Protein AF-A0A7C5XHC5-F1 (afdb_monomer_lite)

Secondary structure (DSSP, 8-state):
------------------------------------------S-------SPPTTEEEEEETTEEEEEE-SHHHHHHHHHHHHHHHHHH--SSEEEEEHHHHHHHTT-SSEEPHHHHHHHHHHHHHTT-EEEEETTEEEEEEETT-HHHHHHHH-SSHHHHHHHHHHHHT-

Radius of gyration: 27.0 Å; chains: 1; bounding box: 56×74×68 Å

Sequence (171 aa):
MRSEVKSKIKNMGLQGSLLQAPAGGTGADLKTTPSWGGRSSPPGLNGDAAGLPNGLVVRRYRRFVVYRVAGFDGVIELVAELLFRVSRDSKGSVVYVNGRKIAALLGLGGTIHPIDLSVIYATMARLGFEVVEVGRGKAVVVSMKHPLIEKIRAAKSIDDVIQVIRRHLGE

Structure (mmCIF, N/CA/C/O backbone):
data_AF-A0A7C5XHC5-F1
#
_entry.id   AF-A0A7C5XHC5-F1
#
loop_
_atom_site.group_PDB
_atom_site.id
_atom_site.type_symbol
_atom_site.label_atom_id
_atom_site.label_alt_id
_atom_site.label_comp_id
_atom_site.label_asym_id
_atom_site.label_entity_id
_atom_site.label_seq_id
_atom_site.pdbx_PDB_ins_code
_atom_site.Cartn_x
_atom_site.Cartn_y
_atom_site.Cartn_z
_atom_site.occupancy
_atom_site.B_iso_or_equiv
_atom_site.auth_seq_id
_atom_site.auth_comp_id
_atom_site.auth_asym_id
_atom_site.auth_atom_id
_atom_site.pdbx_PDB_model_num
ATOM 1 N N . MET A 1 1 ? -23.925 -35.292 -32.670 1.00 41.28 1 MET A N 1
ATOM 2 C CA . MET A 1 1 ? -24.890 -34.483 -33.446 1.00 41.28 1 MET A CA 1
ATOM 3 C C . MET A 1 1 ? -24.461 -33.024 -33.350 1.00 41.28 1 MET A C 1
ATOM 5 O O . MET A 1 1 ? -24.311 -32.520 -32.246 1.00 41.28 1 MET A O 1
ATOM 9 N N . ARG A 1 2 ? -24.128 -32.414 -34.493 1.00 42.72 2 ARG A N 1
ATOM 10 C CA . ARG A 1 2 ? -23.770 -30.996 -34.677 1.00 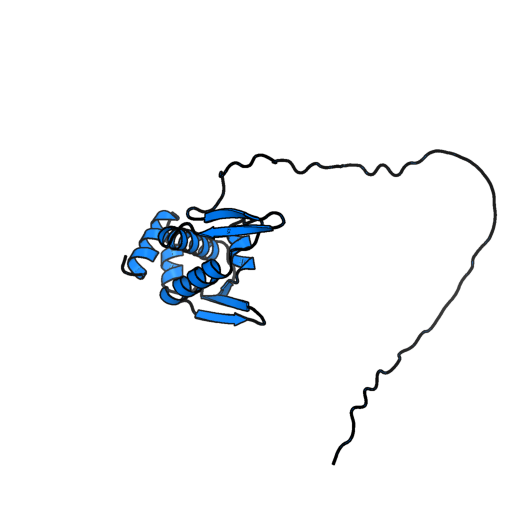42.72 2 ARG A CA 1
ATOM 11 C C . ARG A 1 2 ? -25.029 -30.216 -35.050 1.00 42.72 2 ARG A C 1
ATOM 13 O O . ARG A 1 2 ? -25.720 -30.715 -35.928 1.00 42.72 2 ARG A O 1
ATOM 20 N N . SER A 1 3 ? -25.207 -29.021 -34.475 1.00 42.06 3 SER A N 1
ATOM 21 C CA . SER A 1 3 ? -25.894 -27.816 -35.013 1.00 42.06 3 SER A CA 1
ATOM 22 C C . SER A 1 3 ? -26.478 -27.011 -33.843 1.00 42.06 3 SER A C 1
ATOM 24 O O . SER A 1 3 ? -27.009 -27.617 -32.924 1.00 42.06 3 SER A O 1
ATOM 26 N N . GLU A 1 4 ? -26.502 -25.686 -33.755 1.00 42.94 4 GLU A N 1
ATOM 27 C CA . GLU A 1 4 ? -26.031 -24.558 -34.559 1.00 42.94 4 GLU A CA 1
ATOM 28 C C . GLU A 1 4 ? -26.259 -23.312 -33.678 1.00 42.94 4 GLU A C 1
ATOM 30 O O . GLU A 1 4 ? -27.221 -23.237 -32.913 1.00 42.94 4 GLU A O 1
ATOM 35 N N . VAL A 1 5 ? -25.379 -22.324 -33.803 1.00 48.25 5 VAL A N 1
ATOM 36 C CA . VAL A 1 5 ? -25.524 -20.979 -33.235 1.00 48.25 5 VAL A CA 1
ATOM 37 C C . VAL A 1 5 ? -26.502 -20.184 -34.103 1.00 48.25 5 VAL A C 1
ATOM 39 O O . VAL A 1 5 ? -26.284 -20.097 -35.308 1.00 48.25 5 VAL A O 1
ATOM 42 N N . LYS A 1 6 ? -27.517 -19.529 -33.520 1.00 44.00 6 LYS A N 1
ATOM 43 C CA . LYS A 1 6 ? -28.243 -18.430 -34.189 1.00 44.00 6 LYS A CA 1
ATOM 44 C C . LYS A 1 6 ? -28.491 -17.251 -33.250 1.00 44.00 6 LYS A C 1
ATOM 46 O O . LYS A 1 6 ? -29.310 -17.301 -32.337 1.00 44.00 6 LYS A O 1
ATOM 51 N N . SER A 1 7 ? -27.761 -16.178 -33.532 1.00 47.69 7 SER A N 1
ATOM 52 C CA . SER A 1 7 ? -27.971 -14.815 -33.061 1.00 47.69 7 SER A CA 1
ATOM 53 C C . SER A 1 7 ? -29.287 -14.245 -33.608 1.00 47.69 7 SER A C 1
ATOM 55 O O . SER A 1 7 ? -29.652 -14.478 -34.760 1.00 47.69 7 SER A O 1
ATOM 57 N N . LYS A 1 8 ? -30.000 -13.457 -32.795 1.00 43.62 8 LYS A N 1
ATOM 58 C CA . LYS A 1 8 ? -31.150 -12.661 -33.245 1.00 43.62 8 LYS A CA 1
ATOM 59 C C . LYS A 1 8 ? -31.056 -11.252 -32.667 1.00 43.62 8 LYS A C 1
ATOM 61 O O . LYS A 1 8 ? -31.534 -10.973 -31.574 1.00 43.62 8 LYS A O 1
ATOM 66 N N . ILE A 1 9 ? -30.397 -10.379 -33.424 1.00 45.94 9 ILE A N 1
ATOM 67 C CA . ILE A 1 9 ? -30.413 -8.926 -33.242 1.00 45.94 9 ILE A CA 1
ATOM 68 C C . ILE A 1 9 ? -31.786 -8.443 -33.718 1.00 45.94 9 ILE A C 1
ATOM 70 O O . ILE A 1 9 ? -32.168 -8.697 -34.861 1.00 45.94 9 ILE A O 1
ATOM 74 N N . LYS A 1 10 ? -32.553 -7.794 -32.836 1.00 42.78 10 LYS A N 1
ATOM 75 C CA . LYS A 1 10 ? -33.868 -7.237 -33.166 1.00 42.78 10 LYS A CA 1
ATOM 76 C C . LYS A 1 10 ? -33.757 -5.720 -33.297 1.00 42.78 10 LYS A C 1
ATOM 78 O O . LYS A 1 10 ? -33.501 -5.022 -32.323 1.00 42.78 10 LYS A O 1
ATOM 83 N N . ASN A 1 11 ? -33.953 -5.266 -34.532 1.00 38.84 11 ASN A N 1
ATOM 84 C CA . ASN A 1 11 ? -34.209 -3.889 -34.937 1.00 38.84 11 ASN A CA 1
ATOM 85 C C . ASN A 1 11 ? -35.329 -3.245 -34.103 1.00 38.84 11 ASN A C 1
ATOM 87 O O . ASN A 1 11 ? -36.442 -3.767 -34.048 1.00 38.84 11 ASN A O 1
ATOM 91 N N . MET A 1 12 ? -35.046 -2.064 -33.563 1.00 40.97 12 MET A N 1
ATOM 92 C CA . MET A 1 12 ? -35.996 -0.977 -33.305 1.00 40.97 12 MET A CA 1
ATOM 93 C C . MET A 1 12 ? -35.274 0.260 -33.862 1.00 40.97 12 MET A C 1
ATOM 95 O O . MET A 1 12 ? -34.137 0.501 -33.482 1.00 40.97 12 MET A O 1
ATOM 99 N N . GLY A 1 13 ? -35.743 1.009 -34.852 1.00 34.66 13 GLY A N 1
ATOM 100 C CA . GLY A 1 13 ? -37.111 1.383 -35.174 1.00 34.66 13 GLY A CA 1
ATOM 101 C C . GLY A 1 13 ? -37.116 2.910 -35.274 1.00 34.66 13 GLY A C 1
ATOM 102 O O . GLY A 1 13 ? -37.305 3.587 -34.273 1.00 34.66 13 GLY A O 1
ATOM 103 N N . LEU A 1 14 ? -36.807 3.416 -36.471 1.00 44.47 14 LEU A N 1
ATOM 104 C CA . LEU A 1 14 ? -36.881 4.817 -36.897 1.00 44.47 14 LEU A CA 1
ATOM 105 C C . LEU A 1 14 ? -38.333 5.322 -36.911 1.00 44.47 14 LEU A C 1
ATOM 107 O O . LEU A 1 14 ? -39.168 4.680 -37.543 1.00 44.47 14 LEU A O 1
ATOM 111 N N . GLN A 1 15 ? -38.585 6.503 -36.336 1.00 38.78 15 GLN A N 1
ATOM 112 C CA . GLN A 1 15 ? -39.663 7.455 -36.681 1.00 38.78 15 GLN A CA 1
ATOM 113 C C . GLN A 1 15 ? -39.125 8.864 -36.335 1.00 38.78 15 GLN A C 1
ATOM 115 O O . GLN A 1 15 ? -38.641 9.048 -35.224 1.00 38.78 15 GLN A O 1
ATOM 120 N N . GLY A 1 16 ? -38.896 9.780 -37.291 1.00 34.38 16 GLY A N 1
ATOM 121 C CA . GLY A 1 16 ? -39.875 10.730 -37.869 1.00 34.38 16 GLY A CA 1
ATOM 122 C C . GLY A 1 16 ? -39.945 11.994 -36.981 1.00 34.38 16 GLY A C 1
ATOM 123 O O . GLY A 1 16 ? -40.152 11.847 -35.789 1.00 34.38 16 GLY A O 1
ATOM 124 N N . SER A 1 17 ? -39.756 13.250 -37.405 1.00 34.88 17 SER A N 1
ATOM 125 C CA . SER A 1 17 ? -40.115 13.900 -38.668 1.00 34.88 17 SER A CA 1
ATOM 126 C C . SER A 1 17 ? -39.548 15.340 -38.773 1.00 34.88 17 SER A C 1
ATOM 128 O O . SER A 1 17 ? -39.295 15.977 -37.758 1.00 34.88 17 SER A O 1
ATOM 130 N N . LEU A 1 18 ? -39.539 15.855 -40.016 1.00 34.59 18 LEU A N 1
ATOM 131 C CA . LEU A 1 18 ? -39.978 17.206 -40.440 1.00 34.59 18 LEU A CA 1
ATOM 132 C C . LEU A 1 18 ? -39.099 18.463 -40.192 1.00 34.59 18 LEU A C 1
ATOM 134 O O . LEU A 1 18 ? -39.070 19.010 -39.099 1.00 34.59 18 LEU A O 1
ATOM 138 N N . LEU A 1 19 ? -38.554 18.992 -41.305 1.00 35.47 19 LEU A N 1
ATOM 139 C CA . LEU A 1 19 ? -38.783 20.342 -41.887 1.00 35.47 19 LEU A CA 1
ATOM 140 C C . LEU A 1 19 ? -37.527 21.101 -42.374 1.00 35.47 19 LEU A C 1
ATOM 142 O O . LEU A 1 19 ? -36.677 21.524 -41.605 1.00 35.47 19 LEU A O 1
ATOM 146 N N . GLN A 1 20 ? -37.549 21.323 -43.696 1.00 36.19 20 GLN A N 1
ATOM 147 C CA . GLN A 1 20 ? -37.230 22.550 -44.444 1.00 36.19 20 GLN A CA 1
ATOM 148 C C . GLN A 1 20 ? -35.805 23.126 -44.456 1.00 36.19 20 GLN A C 1
ATOM 150 O O . GLN A 1 20 ? -35.321 23.740 -43.514 1.00 36.19 20 GLN A O 1
ATOM 155 N N . ALA A 1 21 ? -35.223 23.074 -45.657 1.00 43.31 21 ALA A N 1
ATOM 156 C CA . ALA A 1 21 ? -34.249 24.041 -46.148 1.00 43.31 21 ALA A CA 1
ATOM 157 C C . ALA A 1 21 ? -34.955 25.290 -46.710 1.00 43.31 21 ALA A C 1
ATOM 159 O O . ALA A 1 21 ? -36.045 25.172 -47.279 1.00 43.31 21 ALA A O 1
ATOM 160 N N . PRO A 1 22 ? -34.279 26.448 -46.684 1.00 41.12 22 PRO A N 1
ATOM 161 C CA . PRO A 1 22 ? -34.331 27.371 -47.808 1.00 41.12 22 PRO A CA 1
ATOM 162 C C . PRO A 1 22 ? -32.934 27.664 -48.374 1.00 41.12 22 PRO A C 1
ATOM 164 O O . PRO A 1 22 ? -31.939 27.757 -47.658 1.00 41.12 22 PRO A O 1
ATOM 167 N N . ALA A 1 23 ? -32.896 27.799 -49.698 1.00 43.31 23 ALA A N 1
ATOM 168 C CA . ALA A 1 23 ? -31.752 28.220 -50.492 1.00 43.31 23 ALA A CA 1
ATOM 169 C C . ALA A 1 23 ? -31.711 29.753 -50.663 1.00 43.31 23 ALA A C 1
ATOM 171 O O . ALA A 1 23 ? -32.751 30.408 -50.646 1.00 43.31 23 ALA A O 1
ATOM 172 N N . GLY A 1 24 ? -30.509 30.280 -50.923 1.00 33.25 24 GLY A N 1
ATOM 173 C CA . GLY A 1 24 ? -30.215 31.673 -51.298 1.00 33.25 24 GLY A CA 1
ATOM 174 C C . GLY A 1 24 ? -29.245 32.310 -50.299 1.00 33.25 24 GLY A C 1
ATOM 175 O O . GLY A 1 24 ? -29.468 32.230 -49.103 1.00 33.25 24 GLY A O 1
ATOM 176 N N . GLY A 1 25 ? -28.122 32.928 -50.646 1.00 32.41 25 GLY A N 1
ATOM 177 C CA . GLY A 1 25 ? -27.533 33.327 -51.916 1.00 32.41 25 GLY A CA 1
ATOM 178 C C . GLY A 1 25 ? -26.592 34.503 -51.614 1.00 32.41 25 GLY A C 1
ATOM 179 O O . GLY A 1 25 ? -27.025 35.462 -50.994 1.00 32.41 25 GLY A O 1
ATOM 180 N N . THR A 1 26 ? -25.335 34.407 -52.062 1.00 36.41 26 THR A N 1
ATOM 181 C CA . THR A 1 26 ? -24.367 35.501 -52.328 1.00 36.41 26 THR A CA 1
ATOM 182 C C . THR A 1 26 ? -24.050 36.560 -51.256 1.00 36.41 26 THR A C 1
ATOM 184 O O . THR A 1 26 ? -24.853 37.438 -50.968 1.00 36.41 26 THR A O 1
ATOM 187 N N . GLY A 1 27 ? -22.759 36.630 -50.902 1.00 32.31 27 GLY A N 1
ATOM 188 C CA . 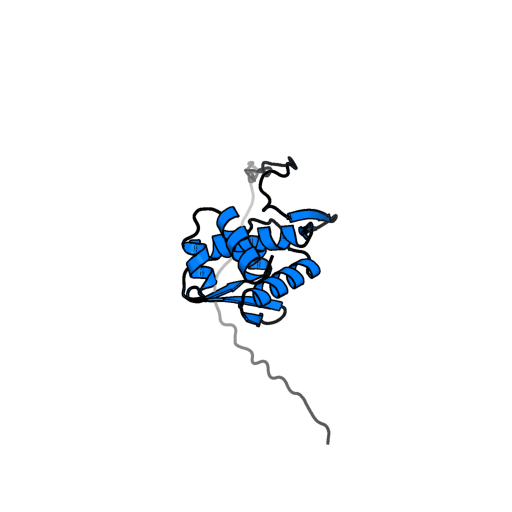GLY A 1 27 ? -22.045 37.909 -50.803 1.00 32.31 27 GLY A CA 1
ATOM 189 C C . GLY A 1 27 ? -21.446 38.268 -49.440 1.00 32.31 27 GLY A C 1
ATOM 190 O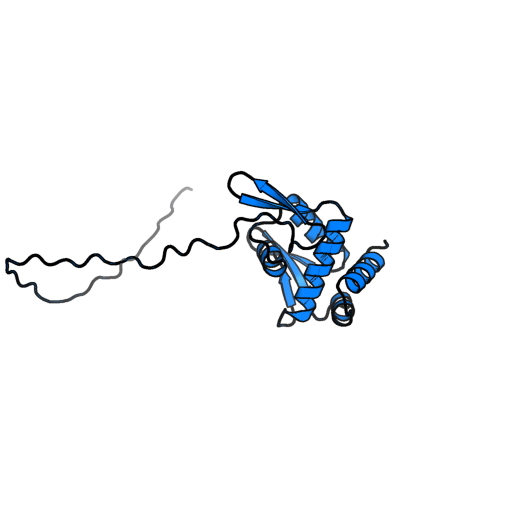 O . GLY A 1 27 ? -22.078 38.094 -48.409 1.00 32.31 27 GLY A O 1
ATOM 191 N N . ALA A 1 28 ? -20.255 38.869 -49.515 1.00 37.53 28 ALA A N 1
ATOM 192 C CA . ALA A 1 28 ? -19.500 39.579 -48.477 1.00 37.53 28 ALA A CA 1
ATOM 193 C C . ALA A 1 28 ? -18.530 38.757 -47.602 1.00 37.53 28 ALA A C 1
ATOM 195 O O . ALA A 1 28 ? -18.852 38.224 -46.544 1.00 37.53 28 ALA A O 1
ATOM 196 N N . ASP A 1 29 ? -17.284 38.747 -48.083 1.00 43.22 29 ASP A N 1
ATOM 197 C CA . ASP A 1 29 ? -16.054 38.999 -47.324 1.00 43.22 29 ASP A CA 1
ATOM 198 C C . ASP A 1 29 ? -16.280 39.743 -45.994 1.00 43.22 29 ASP A C 1
ATOM 200 O O . ASP A 1 29 ? -16.899 40.805 -45.999 1.00 43.22 29 ASP A O 1
ATOM 204 N N . LEU A 1 30 ? -15.738 39.210 -44.890 1.00 35.44 30 LEU A N 1
ATOM 205 C CA . LEU A 1 30 ? -15.144 39.950 -43.762 1.00 35.44 30 LEU A CA 1
ATOM 206 C C . LEU A 1 30 ? -14.671 38.962 -42.678 1.00 35.44 30 LEU A C 1
ATOM 208 O O . LEU A 1 30 ? -15.448 38.410 -41.905 1.00 35.44 30 LEU A O 1
ATOM 212 N N . LYS A 1 31 ? -13.349 38.750 -42.657 1.00 46.34 31 LYS A N 1
ATOM 213 C CA . LYS A 1 31 ? -12.497 38.330 -41.527 1.00 46.34 31 LYS A CA 1
ATOM 214 C C . LYS A 1 31 ? -13.226 37.948 -40.228 1.00 46.34 31 LYS A C 1
ATOM 216 O O . LYS A 1 31 ? -13.622 38.817 -39.460 1.00 46.34 31 LYS A O 1
ATOM 221 N N . THR A 1 32 ? -13.215 36.664 -39.879 1.00 41.28 32 THR A N 1
ATOM 222 C CA . THR A 1 32 ? -13.141 36.213 -38.477 1.00 41.28 32 THR A CA 1
ATOM 223 C C . THR A 1 32 ? -12.440 34.859 -38.445 1.00 41.28 32 THR A C 1
ATOM 225 O O . THR A 1 32 ? -13.026 33.810 -38.693 1.00 41.28 32 THR A O 1
ATOM 228 N N . THR A 1 33 ? -11.140 34.890 -38.173 1.00 44.38 33 THR A N 1
ATOM 229 C CA . THR A 1 33 ? -10.390 33.732 -37.693 1.00 44.38 33 THR A CA 1
ATOM 230 C C . THR A 1 33 ? -10.974 33.306 -36.343 1.00 44.38 33 THR A C 1
ATOM 232 O O . THR A 1 33 ? -11.063 34.145 -35.444 1.00 44.38 33 THR A O 1
ATOM 235 N N . PRO A 1 34 ? -11.324 32.027 -36.121 1.00 38.62 34 PRO A N 1
ATOM 236 C CA . PRO A 1 34 ? -11.454 31.528 -34.764 1.00 38.62 34 PRO A CA 1
ATOM 237 C C . PRO A 1 34 ? -10.055 31.559 -34.143 1.00 38.62 34 PRO A C 1
ATOM 239 O O . PRO A 1 34 ? -9.206 30.714 -34.423 1.00 38.62 34 PRO A O 1
ATOM 242 N N . SER A 1 35 ? -9.801 32.591 -33.338 1.00 37.75 35 SER A N 1
ATOM 243 C CA . SER A 1 35 ? -8.671 32.655 -32.420 1.00 37.75 35 SER A CA 1
ATOM 244 C C . SER A 1 35 ? -8.780 31.456 -31.483 1.00 37.75 35 SER A C 1
ATOM 246 O O . SER A 1 35 ? -9.545 31.463 -30.519 1.00 37.75 35 SER A O 1
ATOM 248 N N . TRP A 1 36 ? -8.039 30.394 -31.798 1.00 34.12 36 TRP A N 1
ATOM 249 C CA . TRP A 1 36 ? -7.679 29.362 -30.838 1.00 34.12 36 TRP A CA 1
ATOM 250 C C . TRP A 1 36 ? -6.724 30.014 -29.841 1.00 34.12 36 TRP A C 1
ATOM 252 O O . TRP A 1 36 ? -5.500 29.932 -29.946 1.00 34.12 36 TRP A O 1
ATOM 262 N N . GLY A 1 37 ? -7.319 30.759 -28.914 1.00 32.28 37 GLY A N 1
ATOM 263 C CA . GLY A 1 37 ? -6.638 31.304 -27.763 1.00 32.28 37 GLY A CA 1
ATOM 264 C C . GLY A 1 37 ? -6.042 30.167 -26.945 1.00 32.28 37 GLY A C 1
ATOM 265 O O . GLY A 1 37 ? -6.712 29.188 -26.625 1.00 32.28 37 GLY A O 1
ATOM 266 N N . GLY A 1 38 ? -4.772 30.337 -26.591 1.00 31.34 38 GLY A N 1
ATOM 267 C CA . GLY A 1 38 ? -4.172 29.632 -25.470 1.00 31.34 38 GLY A CA 1
ATOM 268 C C . GLY A 1 38 ? -3.496 28.321 -25.828 1.00 31.34 38 GLY A C 1
ATOM 269 O O . GLY A 1 38 ? -3.857 27.265 -25.319 1.00 31.34 38 GLY A O 1
ATOM 270 N N . ARG A 1 39 ? -2.399 28.396 -26.588 1.00 39.91 39 ARG A N 1
ATOM 271 C CA . ARG A 1 39 ? -1.295 27.446 -26.420 1.00 39.91 39 ARG A CA 1
ATOM 272 C C . ARG A 1 39 ? -0.697 27.685 -25.029 1.00 39.91 39 ARG A C 1
ATOM 274 O O . ARG A 1 39 ? 0.313 28.366 -24.891 1.00 39.91 39 ARG A O 1
ATOM 281 N N . SER A 1 40 ? -1.346 27.171 -23.988 1.00 41.72 40 SER A N 1
ATOM 282 C CA . SER A 1 40 ? -0.719 27.020 -22.682 1.00 41.72 40 SER A CA 1
ATOM 283 C C . SER A 1 40 ? 0.316 25.913 -22.824 1.00 41.72 40 SER A C 1
ATOM 285 O O . SER A 1 40 ? 0.013 24.726 -22.700 1.00 41.72 40 SER A O 1
ATOM 287 N N . SER A 1 41 ? 1.540 26.314 -23.164 1.00 47.16 41 SER A N 1
ATOM 288 C CA . SER A 1 41 ? 2.734 25.533 -22.867 1.00 47.16 41 SER A CA 1
ATOM 289 C C . SER A 1 41 ? 2.607 25.024 -21.426 1.00 47.16 41 SER A C 1
ATOM 291 O O . SER A 1 41 ? 2.418 25.855 -20.534 1.00 47.16 41 SER A O 1
ATOM 293 N N . PRO A 1 42 ? 2.658 23.708 -21.159 1.00 47.12 42 PRO A N 1
ATOM 294 C CA . PRO A 1 42 ? 2.715 23.243 -19.784 1.00 47.12 42 PRO A CA 1
ATOM 295 C C . PRO A 1 42 ? 4.006 23.794 -19.157 1.00 47.12 42 PRO A C 1
ATOM 297 O O . PRO A 1 42 ? 5.085 23.603 -19.730 1.00 47.12 42 PRO A O 1
ATOM 300 N N . PRO A 1 43 ? 3.927 24.515 -18.028 1.00 41.44 43 PRO A N 1
ATOM 301 C CA . PRO A 1 43 ? 5.115 24.968 -17.328 1.00 41.44 43 PRO A CA 1
ATOM 302 C C . PRO A 1 43 ? 5.804 23.756 -16.686 1.00 41.44 43 PRO A C 1
ATOM 304 O O . PRO A 1 43 ? 5.143 22.902 -16.099 1.00 41.44 43 PRO A O 1
ATOM 307 N N . GLY A 1 44 ? 7.133 23.689 -16.797 1.00 39.84 44 GLY A N 1
ATOM 308 C CA . GLY A 1 44 ? 7.952 22.765 -16.004 1.00 39.84 44 GLY A CA 1
ATOM 309 C C . GLY A 1 44 ? 8.610 21.615 -16.768 1.00 39.84 44 GLY A C 1
ATOM 310 O O . GLY A 1 44 ? 8.560 20.469 -16.335 1.00 39.84 44 GLY A O 1
ATOM 311 N N . LEU A 1 45 ? 9.285 21.905 -17.882 1.00 43.75 45 LEU A N 1
ATOM 312 C CA . LEU A 1 45 ? 10.379 21.067 -18.387 1.00 43.75 45 LEU A CA 1
ATOM 313 C C . LEU A 1 45 ? 11.673 21.440 -17.645 1.00 43.75 45 LEU A C 1
ATOM 315 O O . LEU A 1 45 ? 12.586 21.984 -18.243 1.00 43.75 45 LEU A O 1
ATOM 319 N N . ASN A 1 46 ? 11.735 21.154 -16.344 1.00 36.47 46 ASN A N 1
ATOM 320 C CA . ASN A 1 46 ? 12.990 21.027 -15.606 1.00 36.47 46 ASN A CA 1
ATOM 321 C C . ASN A 1 46 ? 12.913 19.713 -14.837 1.00 36.47 46 ASN A C 1
ATOM 323 O O . ASN A 1 46 ? 12.057 19.516 -13.977 1.00 36.47 46 ASN A O 1
ATOM 327 N N . GLY A 1 47 ? 13.744 18.765 -15.262 1.00 44.31 47 GLY A N 1
ATOM 328 C CA . GLY A 1 47 ? 13.911 17.484 -14.604 1.00 44.31 47 GLY A CA 1
ATOM 329 C C . GLY A 1 47 ? 14.731 17.669 -13.343 1.00 44.31 47 GLY A C 1
ATOM 330 O O . GLY A 1 47 ? 15.911 17.350 -13.350 1.00 44.31 47 GLY A O 1
ATOM 331 N N . ASP A 1 48 ? 14.087 18.146 -12.286 1.00 35.50 48 ASP A N 1
ATOM 332 C CA . ASP A 1 48 ? 14.627 18.063 -10.941 1.00 35.50 48 ASP A CA 1
ATOM 333 C C . ASP A 1 48 ? 13.861 16.998 -10.169 1.00 35.50 48 ASP A C 1
ATOM 335 O O . ASP A 1 48 ? 12.630 16.972 -10.125 1.00 35.50 48 ASP A O 1
ATOM 339 N N . ALA A 1 49 ? 14.624 16.087 -9.576 1.00 43.88 49 ALA A N 1
ATOM 340 C CA . ALA A 1 49 ? 14.191 15.024 -8.682 1.00 43.88 49 ALA A CA 1
ATOM 341 C C . ALA A 1 49 ? 13.676 15.578 -7.334 1.00 43.88 49 ALA A C 1
ATOM 343 O O . ALA A 1 49 ? 14.020 15.077 -6.271 1.00 43.88 49 ALA A O 1
ATOM 344 N N . ALA A 1 50 ? 12.867 16.635 -7.374 1.00 39.31 50 ALA A N 1
ATOM 345 C CA . ALA A 1 50 ? 12.302 17.320 -6.225 1.00 39.31 50 ALA A CA 1
ATOM 346 C C . ALA A 1 50 ? 10.798 17.021 -6.175 1.00 39.31 50 ALA A C 1
ATOM 348 O O . ALA A 1 50 ? 9.986 17.751 -6.736 1.00 39.31 50 ALA A O 1
ATOM 349 N N . GLY A 1 51 ? 10.425 15.901 -5.555 1.00 48.81 51 GLY A N 1
ATOM 350 C CA . GLY A 1 51 ? 9.013 15.557 -5.329 1.00 48.81 51 GLY A CA 1
ATOM 351 C C . GLY A 1 51 ? 8.629 14.109 -5.603 1.00 48.81 51 GLY A C 1
ATOM 352 O O . GLY A 1 51 ? 7.441 13.798 -5.641 1.00 48.81 51 GLY A O 1
ATOM 353 N N . LEU A 1 52 ? 9.600 13.220 -5.812 1.00 51.91 52 LEU A N 1
ATOM 354 C CA . LEU A 1 52 ? 9.323 11.789 -5.840 1.00 51.91 52 LEU A CA 1
ATOM 355 C C . LEU A 1 52 ? 9.334 11.232 -4.417 1.00 51.91 52 LEU A C 1
ATOM 357 O O . LEU A 1 52 ? 10.160 11.673 -3.618 1.00 51.91 52 LEU A O 1
ATOM 361 N N . PRO A 1 53 ? 8.456 10.264 -4.113 1.00 59.12 53 PRO A N 1
ATOM 362 C CA . PRO A 1 53 ? 8.536 9.526 -2.862 1.00 59.12 53 PRO A CA 1
ATOM 363 C C . PRO A 1 53 ? 9.921 8.875 -2.742 1.00 59.12 53 PRO A C 1
ATOM 365 O O . PRO A 1 53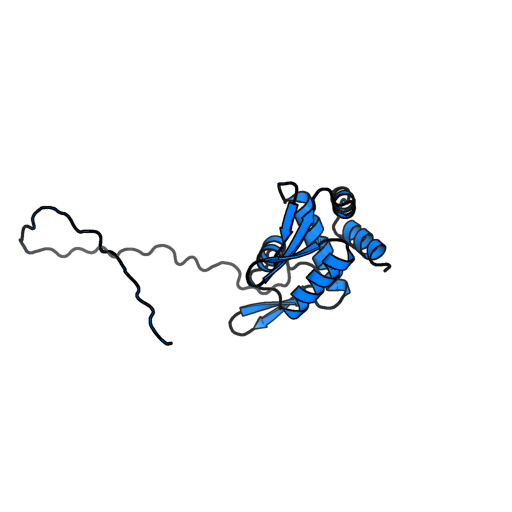 ? 10.467 8.375 -3.738 1.00 59.12 53 PRO A O 1
ATOM 368 N N . ASN A 1 54 ? 10.491 8.904 -1.536 1.00 61.75 54 ASN A N 1
ATOM 369 C CA . ASN A 1 54 ? 11.803 8.313 -1.276 1.00 61.75 54 ASN A CA 1
ATOM 370 C C . ASN A 1 54 ? 11.802 6.821 -1.671 1.00 61.75 54 ASN A C 1
ATOM 372 O O . ASN A 1 54 ? 10.782 6.132 -1.590 1.00 61.75 54 ASN A O 1
ATOM 376 N N . GLY A 1 55 ? 12.927 6.351 -2.219 1.00 58.03 55 GLY A N 1
ATOM 377 C CA . GLY A 1 55 ? 13.078 4.974 -2.699 1.00 58.03 55 GLY A CA 1
ATOM 378 C C . GLY A 1 55 ? 12.667 4.723 -4.155 1.00 58.03 55 GLY A C 1
ATOM 379 O O . GLY A 1 55 ? 12.960 3.650 -4.696 1.00 58.03 55 GLY A O 1
ATOM 380 N N . LEU A 1 56 ? 12.043 5.696 -4.829 1.00 59.62 56 LEU A N 1
ATOM 381 C CA . LEU A 1 56 ? 11.629 5.576 -6.227 1.00 59.62 56 LEU A CA 1
ATOM 382 C C . LEU A 1 56 ? 12.681 6.122 -7.202 1.00 59.62 56 LEU A C 1
ATOM 384 O O . LEU A 1 56 ? 13.025 7.300 -7.192 1.00 59.62 56 LEU A O 1
ATOM 388 N N . VAL A 1 57 ? 13.128 5.282 -8.133 1.00 60.81 57 VAL A N 1
ATOM 389 C CA . VAL A 1 57 ? 13.998 5.667 -9.247 1.00 60.81 57 VAL A CA 1
ATOM 390 C C . VAL A 1 57 ? 13.165 5.787 -10.515 1.00 60.81 57 VAL A C 1
ATOM 392 O O . VAL A 1 57 ? 12.532 4.832 -10.978 1.00 60.81 57 VAL A O 1
ATOM 395 N N . VAL A 1 58 ? 13.186 6.964 -11.134 1.00 55.00 58 VAL A N 1
ATOM 396 C CA . VAL A 1 58 ? 12.547 7.155 -12.438 1.00 55.00 5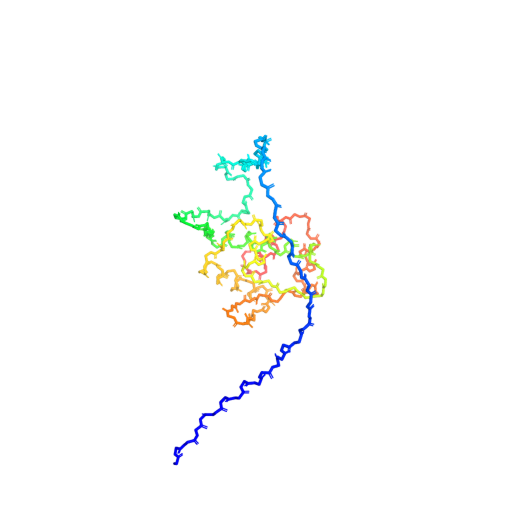8 VAL A CA 1
ATOM 397 C C . VAL A 1 58 ? 13.408 6.521 -13.517 1.00 55.00 58 VAL A C 1
ATOM 399 O O . VAL A 1 58 ? 14.516 6.979 -13.785 1.00 55.00 58 VAL A O 1
ATOM 402 N N . ARG A 1 59 ? 12.875 5.517 -14.220 1.00 55.81 59 ARG A N 1
ATOM 403 C CA . ARG A 1 59 ? 13.397 5.135 -15.535 1.00 55.81 59 ARG A CA 1
ATOM 404 C C . ARG A 1 59 ? 12.436 5.621 -16.609 1.00 55.81 59 ARG A C 1
ATOM 406 O O . ARG A 1 59 ? 11.377 5.046 -16.859 1.00 55.81 59 ARG A O 1
ATOM 413 N N . ARG A 1 60 ? 12.822 6.714 -17.266 1.00 47.47 60 ARG A N 1
ATOM 414 C CA . ARG A 1 60 ? 12.107 7.232 -18.433 1.00 47.47 60 ARG A CA 1
ATOM 415 C C . ARG A 1 60 ? 12.410 6.327 -19.628 1.00 47.47 60 ARG A C 1
ATOM 417 O O . ARG A 1 60 ? 13.528 6.320 -20.133 1.00 47.47 60 ARG A O 1
ATOM 424 N N . TYR A 1 61 ? 11.420 5.569 -20.089 1.00 49.62 61 TYR A N 1
ATOM 425 C CA . TYR A 1 61 ? 11.491 4.898 -21.384 1.00 49.62 61 TYR A CA 1
ATOM 426 C C . TYR A 1 61 ? 10.944 5.844 -22.460 1.00 49.62 61 TYR A C 1
ATOM 428 O O . TYR A 1 61 ? 10.083 6.676 -22.186 1.00 49.62 61 TYR A O 1
ATOM 436 N N . ARG A 1 62 ? 11.431 5.709 -23.701 1.00 40.09 62 ARG A N 1
ATOM 437 C CA . ARG A 1 62 ? 11.225 6.622 -24.853 1.00 40.09 62 ARG A CA 1
ATOM 438 C C . ARG A 1 62 ? 9.771 7.088 -25.111 1.00 40.09 62 ARG A C 1
ATOM 440 O O . ARG A 1 62 ? 9.589 8.063 -25.830 1.00 40.09 62 ARG A O 1
ATOM 447 N N . ARG A 1 63 ? 8.751 6.401 -24.568 1.00 47.56 63 ARG A N 1
ATOM 448 C CA . ARG A 1 63 ? 7.311 6.736 -24.676 1.00 47.56 63 ARG A CA 1
ATOM 449 C C . ARG A 1 63 ? 6.503 6.651 -23.366 1.00 47.56 63 ARG A C 1
ATOM 451 O O . ARG A 1 63 ? 5.342 7.039 -23.375 1.00 47.56 63 ARG A O 1
ATOM 458 N N . PHE A 1 64 ? 7.078 6.166 -22.260 1.00 47.09 64 PHE A N 1
ATOM 459 C CA . PHE A 1 64 ? 6.367 5.962 -20.988 1.00 47.09 64 PHE A CA 1
ATOM 460 C C . PHE A 1 64 ? 7.296 6.210 -19.792 1.00 47.09 64 PHE A C 1
ATOM 462 O O . PHE A 1 64 ? 8.465 5.817 -19.812 1.00 47.09 64 PHE A O 1
ATOM 469 N N . VAL A 1 65 ? 6.774 6.834 -18.733 1.00 55.66 65 VAL A N 1
ATOM 470 C CA . VAL A 1 65 ? 7.469 6.934 -17.443 1.00 55.66 65 VAL A CA 1
ATOM 471 C C . VAL A 1 65 ? 7.130 5.687 -16.639 1.00 55.66 65 VAL A C 1
ATOM 473 O O . VAL A 1 65 ? 5.963 5.460 -16.318 1.00 55.66 65 VAL A O 1
ATOM 476 N N . VAL A 1 66 ? 8.144 4.867 -16.358 1.00 61.28 66 VAL A N 1
ATOM 477 C CA . VAL A 1 66 ? 7.995 3.687 -15.510 1.00 61.28 66 VAL A CA 1
ATOM 478 C C . VAL A 1 66 ? 8.857 3.868 -14.276 1.00 61.28 66 VAL A C 1
ATOM 480 O O . VAL A 1 66 ? 10.066 4.087 -14.364 1.00 61.28 66 VAL A O 1
ATOM 483 N N . TYR A 1 67 ? 8.219 3.782 -13.121 1.00 63.00 67 TYR A N 1
ATOM 484 C CA . TYR A 1 67 ? 8.898 3.946 -11.849 1.00 63.00 67 TYR A CA 1
ATOM 485 C C . TYR A 1 67 ? 9.427 2.603 -11.361 1.00 63.00 67 TYR A C 1
ATOM 487 O O . TYR A 1 67 ? 8.699 1.606 -11.366 1.00 63.00 67 TYR A O 1
ATOM 495 N N . ARG A 1 68 ? 10.708 2.597 -10.991 1.00 72.69 68 ARG A N 1
ATOM 496 C CA . ARG A 1 68 ? 11.411 1.474 -10.375 1.00 72.69 68 ARG A CA 1
ATOM 497 C C . ARG A 1 68 ? 11.641 1.776 -8.906 1.00 72.69 68 ARG A C 1
ATOM 499 O O . ARG A 1 68 ? 11.752 2.940 -8.539 1.00 72.69 68 ARG A O 1
ATOM 506 N N . VAL A 1 69 ? 11.765 0.748 -8.084 1.00 67.50 69 VAL A N 1
ATOM 507 C CA . VAL A 1 69 ? 12.204 0.918 -6.696 1.00 67.50 69 VAL A CA 1
ATOM 508 C C . VAL A 1 69 ? 13.704 0.621 -6.616 1.00 67.50 69 VAL A C 1
ATOM 510 O O . VAL A 1 69 ? 14.177 -0.306 -7.273 1.00 67.50 69 VAL A O 1
ATOM 513 N N . ALA A 1 70 ? 14.465 1.433 -5.877 1.00 67.12 70 ALA A N 1
ATOM 514 C CA . ALA A 1 70 ? 15.929 1.334 -5.806 1.00 67.12 70 ALA A CA 1
ATOM 515 C C . ALA A 1 70 ? 16.430 0.031 -5.148 1.00 67.12 70 ALA A C 1
ATOM 517 O O . ALA A 1 70 ? 17.515 -0.447 -5.467 1.00 67.12 70 ALA A O 1
ATOM 518 N N . GLY A 1 71 ? 15.638 -0.543 -4.240 1.00 76.56 71 GLY A N 1
ATOM 519 C CA . GLY A 1 71 ? 15.973 -1.715 -3.432 1.00 76.56 71 GLY A CA 1
ATOM 520 C C . GLY A 1 71 ? 14.876 -2.000 -2.404 1.00 76.56 71 GLY A C 1
ATOM 521 O O . GLY A 1 71 ? 13.843 -1.332 -2.415 1.00 76.56 71 GLY A O 1
ATOM 522 N N . PHE A 1 72 ? 15.082 -2.977 -1.516 1.00 78.81 72 PHE A N 1
ATOM 523 C CA . PHE A 1 72 ? 14.062 -3.352 -0.524 1.00 78.81 72 PHE A CA 1
ATOM 524 C C . PHE A 1 72 ? 13.741 -2.213 0.456 1.00 78.81 72 PHE A C 1
ATOM 526 O O . PHE A 1 72 ? 12.566 -1.949 0.695 1.00 78.81 72 PHE A O 1
ATOM 533 N N . ASP A 1 73 ? 14.745 -1.454 0.906 1.00 83.44 73 ASP A N 1
ATOM 534 C CA . ASP A 1 73 ? 14.531 -0.244 1.715 1.00 83.44 73 ASP A CA 1
ATOM 535 C C . ASP A 1 73 ? 13.608 0.764 1.022 1.00 83.44 73 ASP A C 1
ATOM 537 O O . ASP A 1 73 ? 12.659 1.262 1.623 1.00 83.44 73 ASP A O 1
ATOM 541 N N . GLY A 1 74 ? 13.799 0.979 -0.282 1.00 82.50 74 GLY A N 1
ATOM 542 C CA . GLY A 1 74 ? 12.915 1.845 -1.057 1.00 82.50 74 GLY A CA 1
ATOM 543 C C . GLY A 1 74 ? 11.484 1.307 -1.164 1.00 82.50 74 GLY A C 1
ATOM 544 O O . GLY A 1 74 ? 10.543 2.082 -1.313 1.00 82.50 74 GLY A O 1
ATOM 545 N N . VAL A 1 75 ? 11.284 -0.015 -1.070 1.00 86.50 75 VAL A N 1
ATOM 546 C CA . VAL A 1 75 ? 9.935 -0.606 -1.018 1.00 86.50 75 VAL A CA 1
ATOM 547 C C . VAL A 1 75 ? 9.291 -0.290 0.326 1.00 86.50 75 VAL A C 1
ATOM 549 O O . VAL A 1 75 ? 8.109 0.042 0.355 1.00 86.50 75 VAL A O 1
ATOM 552 N N . ILE A 1 76 ? 10.046 -0.378 1.423 1.00 89.75 76 ILE A N 1
ATOM 553 C CA . ILE A 1 76 ? 9.553 -0.051 2.765 1.00 89.75 76 ILE A CA 1
ATOM 554 C C . ILE A 1 76 ? 9.138 1.415 2.831 1.00 89.75 76 ILE A C 1
ATOM 556 O O . ILE A 1 76 ? 8.024 1.697 3.261 1.00 89.75 76 ILE A O 1
ATOM 560 N N . GLU A 1 77 ? 9.991 2.329 2.367 1.00 89.38 77 GLU A N 1
ATOM 561 C CA . GLU A 1 77 ? 9.701 3.768 2.329 1.00 89.38 77 GLU A CA 1
ATOM 562 C C . GLU A 1 77 ? 8.437 4.063 1.516 1.00 89.38 77 GLU A C 1
ATOM 564 O O . GLU A 1 77 ? 7.529 4.758 1.976 1.00 89.38 77 GLU A O 1
ATOM 569 N N . LEU A 1 78 ? 8.316 3.445 0.342 1.00 89.00 78 LEU A N 1
ATOM 570 C CA . LEU A 1 78 ? 7.146 3.605 -0.509 1.00 89.00 78 LEU A CA 1
ATOM 571 C C . LEU A 1 78 ? 5.866 3.045 0.120 1.00 89.00 78 LEU A C 1
ATOM 573 O O . LEU A 1 78 ? 4.805 3.665 0.039 1.00 89.00 78 LEU A O 1
ATOM 577 N N . VAL A 1 79 ? 5.938 1.860 0.727 1.00 91.81 79 VAL A N 1
ATOM 578 C CA . VAL A 1 79 ? 4.798 1.249 1.419 1.00 91.81 79 VAL A CA 1
ATOM 579 C C . VAL A 1 79 ? 4.412 2.079 2.644 1.00 91.81 79 VAL A C 1
ATOM 581 O O . VAL A 1 79 ? 3.219 2.269 2.887 1.00 91.81 79 VAL A O 1
ATOM 584 N N . ALA A 1 80 ? 5.387 2.627 3.370 1.00 92.94 80 ALA A N 1
ATOM 585 C CA . ALA A 1 80 ? 5.162 3.534 4.488 1.00 92.94 80 ALA A CA 1
ATOM 586 C C . ALA A 1 80 ? 4.395 4.777 4.047 1.00 92.94 80 ALA A C 1
ATOM 588 O O . ALA A 1 80 ? 3.347 5.085 4.614 1.00 92.94 80 ALA A O 1
ATOM 589 N N . GLU A 1 81 ? 4.860 5.443 2.993 1.00 92.06 81 GLU A N 1
ATOM 590 C CA . GLU A 1 81 ? 4.195 6.625 2.461 1.00 92.06 81 GLU A CA 1
ATOM 591 C C . GLU A 1 81 ? 2.792 6.300 1.931 1.00 92.06 81 GLU A C 1
ATOM 593 O O . GLU A 1 81 ? 1.829 7.019 2.216 1.00 92.06 81 GLU A O 1
ATOM 598 N N . LEU A 1 82 ? 2.641 5.178 1.222 1.00 92.06 82 LEU A N 1
ATOM 599 C CA . LEU A 1 82 ? 1.351 4.711 0.725 1.00 92.06 82 LEU A CA 1
ATOM 600 C C . LEU A 1 82 ? 0.356 4.500 1.872 1.00 92.06 82 LEU A C 1
ATOM 602 O O . LEU A 1 82 ? -0.762 5.012 1.814 1.00 92.06 82 LEU A O 1
ATOM 606 N N . LEU A 1 83 ? 0.743 3.764 2.916 1.00 92.44 83 LEU A N 1
ATOM 607 C CA . LEU A 1 83 ? -0.121 3.488 4.064 1.00 92.44 83 LEU A CA 1
ATOM 608 C C . LEU A 1 83 ? -0.398 4.751 4.885 1.00 92.44 83 LEU A C 1
ATOM 610 O O . LEU A 1 83 ? -1.526 4.941 5.342 1.00 92.44 83 LEU A O 1
ATOM 614 N N . PHE A 1 84 ? 0.586 5.642 5.024 1.00 92.81 84 PHE A N 1
ATOM 615 C CA . PHE A 1 84 ? 0.427 6.932 5.692 1.00 92.81 84 PHE A CA 1
ATOM 616 C C . PHE A 1 84 ? -0.641 7.785 4.999 1.00 92.81 84 PHE A C 1
ATOM 618 O O . PHE A 1 84 ? -1.578 8.237 5.663 1.00 92.81 84 PHE A O 1
ATOM 625 N N . ARG A 1 85 ? -0.576 7.918 3.668 1.00 90.25 85 ARG A N 1
ATOM 626 C CA . ARG A 1 85 ? -1.598 8.615 2.868 1.00 90.25 85 ARG A CA 1
ATOM 627 C C . ARG A 1 85 ? -2.951 7.907 2.935 1.00 90.25 85 ARG A C 1
ATOM 629 O O . ARG A 1 85 ? -3.966 8.538 3.212 1.00 90.25 85 ARG A O 1
ATOM 636 N N . VAL A 1 86 ? -2.988 6.579 2.777 1.00 91.12 86 VAL A N 1
ATOM 637 C CA . VAL A 1 86 ? -4.242 5.806 2.865 1.00 91.12 86 VAL A CA 1
ATOM 638 C C . VAL A 1 86 ? -4.929 6.022 4.215 1.00 91.12 86 VAL A C 1
ATOM 640 O O . VAL A 1 86 ? -6.128 6.289 4.240 1.00 91.12 86 VAL A O 1
ATOM 643 N N . SER A 1 87 ? -4.184 5.978 5.322 1.00 90.62 87 SER A N 1
ATOM 644 C CA . SER A 1 87 ? -4.724 6.123 6.680 1.00 90.62 87 SER A CA 1
ATOM 645 C C . SER A 1 87 ? -5.396 7.477 6.958 1.00 90.62 87 SER A C 1
ATOM 647 O O . SER A 1 87 ? -6.307 7.538 7.798 1.00 90.62 87 SER A O 1
ATOM 649 N N . ARG A 1 88 ? -4.958 8.536 6.258 1.00 88.31 88 ARG A N 1
ATOM 650 C CA . ARG A 1 88 ? -5.397 9.930 6.433 1.00 88.31 88 ARG A CA 1
ATOM 651 C C . ARG A 1 88 ? -6.442 10.353 5.409 1.00 88.31 88 ARG A C 1
ATOM 653 O O . ARG A 1 88 ? -7.463 10.920 5.782 1.00 88.31 88 ARG A O 1
ATOM 660 N N . ASP A 1 89 ? -6.207 10.030 4.144 1.00 84.38 89 ASP A N 1
ATOM 661 C CA . ASP A 1 89 ? -6.978 10.589 3.033 1.00 84.38 89 ASP A CA 1
ATOM 662 C C . ASP A 1 89 ? -8.117 9.668 2.582 1.00 84.38 89 ASP A C 1
ATOM 664 O O . ASP A 1 89 ? -9.051 10.096 1.898 1.00 84.38 89 ASP A O 1
ATOM 668 N N . SER A 1 90 ? -8.070 8.384 2.953 1.00 82.56 90 SER A N 1
ATOM 669 C CA . SER A 1 90 ? -9.090 7.433 2.515 1.00 82.56 90 SER A CA 1
ATOM 670 C C . SER A 1 90 ? -10.341 7.502 3.380 1.00 82.56 90 SER A C 1
ATOM 672 O O . SER A 1 90 ? -10.298 7.376 4.604 1.00 82.56 90 SER A O 1
ATOM 674 N N . LYS A 1 91 ? -11.487 7.632 2.710 1.00 77.00 91 LYS A N 1
ATOM 675 C CA . LYS A 1 91 ? -12.817 7.549 3.319 1.00 77.00 91 LYS A CA 1
ATOM 676 C C . LYS A 1 91 ? -13.357 6.121 3.213 1.00 77.00 91 LYS A C 1
ATOM 678 O O . LYS A 1 91 ? -13.165 5.460 2.194 1.00 77.00 91 LYS A O 1
ATOM 683 N N . GLY A 1 92 ? -14.079 5.683 4.242 1.00 87.06 92 GLY A N 1
ATOM 684 C CA . GLY A 1 92 ? -14.720 4.365 4.303 1.00 87.06 92 GLY A CA 1
ATOM 685 C C . GLY A 1 92 ? -14.003 3.372 5.219 1.00 87.06 92 GLY A C 1
ATOM 686 O O . GLY A 1 92 ? -12.992 3.687 5.837 1.00 87.06 92 GLY A O 1
ATOM 687 N N . SER A 1 93 ? -14.564 2.167 5.340 1.00 87.62 93 SER A N 1
ATOM 688 C CA . SER A 1 93 ? -14.012 1.111 6.202 1.00 87.62 93 SER A CA 1
ATOM 689 C C . SER A 1 93 ? -12.958 0.250 5.511 1.00 87.62 93 SER A C 1
ATOM 691 O O . SER A 1 93 ? -12.107 -0.314 6.191 1.00 87.62 93 SER A O 1
ATOM 693 N N . VAL A 1 94 ? -13.011 0.137 4.182 1.00 90.75 94 VAL A N 1
ATOM 694 C CA . VAL A 1 94 ? -12.121 -0.713 3.384 1.00 90.75 94 VAL A CA 1
ATOM 695 C C . VAL A 1 94 ? -11.698 0.036 2.127 1.00 90.75 94 VAL A C 1
ATOM 697 O O . VAL A 1 94 ? -12.516 0.670 1.461 1.00 90.75 94 VAL A O 1
ATOM 700 N N . VAL A 1 95 ? -10.414 -0.052 1.797 1.00 91.75 95 VAL A N 1
ATOM 701 C CA . VAL A 1 95 ? -9.794 0.646 0.677 1.00 91.75 95 VAL A CA 1
ATOM 702 C C . VAL A 1 95 ? -9.118 -0.373 -0.228 1.00 91.75 95 VAL A C 1
ATOM 704 O O . VAL A 1 95 ? -8.139 -1.004 0.152 1.00 91.75 95 VAL A O 1
ATOM 707 N N . TYR A 1 96 ? -9.606 -0.494 -1.460 1.00 91.31 96 TYR A N 1
ATOM 708 C CA . TYR A 1 96 ? -8.922 -1.268 -2.495 1.00 91.31 96 TYR A CA 1
ATOM 709 C C . TYR A 1 96 ? -7.797 -0.435 -3.101 1.00 91.31 96 TYR A C 1
ATOM 711 O O . TYR A 1 96 ? -8.035 0.692 -3.551 1.00 91.31 96 TYR A O 1
ATOM 719 N N . VAL A 1 97 ? -6.586 -0.987 -3.116 1.00 91.94 97 VAL A N 1
ATOM 720 C CA . VAL A 1 97 ? -5.352 -0.333 -3.557 1.00 91.94 97 VAL A CA 1
ATOM 721 C C . VAL A 1 97 ? -4.726 -1.142 -4.695 1.00 91.94 97 VAL A C 1
ATOM 723 O O . VAL A 1 97 ? -4.036 -2.135 -4.482 1.00 91.94 97 VAL A O 1
ATOM 726 N N . ASN A 1 98 ? -4.994 -0.725 -5.935 1.00 91.88 98 ASN A N 1
ATOM 727 C CA . ASN A 1 98 ? -4.394 -1.295 -7.148 1.00 91.88 98 ASN A CA 1
ATOM 728 C C . ASN A 1 98 ? -3.229 -0.422 -7.653 1.00 91.88 98 ASN A C 1
ATOM 730 O O . ASN A 1 98 ? -3.037 0.693 -7.177 1.00 91.88 98 ASN A O 1
ATOM 734 N N . GLY A 1 99 ? -2.473 -0.889 -8.652 1.00 87.31 99 GLY A N 1
ATOM 735 C CA . GLY A 1 99 ? -1.292 -0.166 -9.147 1.00 87.31 99 GLY A CA 1
ATOM 736 C C . GLY A 1 99 ? -1.576 1.258 -9.640 1.00 87.31 99 GLY A C 1
ATOM 737 O O . GLY A 1 99 ? -0.765 2.154 -9.423 1.00 87.31 99 GLY A O 1
ATOM 738 N N . ARG A 1 100 ? -2.755 1.504 -10.232 1.00 88.06 100 ARG A N 1
ATOM 739 C CA . ARG A 1 100 ? -3.173 2.860 -10.636 1.00 88.06 100 ARG A CA 1
ATOM 740 C C . ARG A 1 100 ? -3.418 3.758 -9.429 1.00 88.06 100 ARG A C 1
ATOM 742 O O . ARG A 1 100 ? -3.011 4.913 -9.438 1.00 88.06 100 ARG A O 1
ATOM 749 N N . LYS A 1 101 ? -4.069 3.231 -8.392 1.00 88.44 101 LYS A N 1
ATOM 750 C CA . LYS A 1 101 ? -4.337 3.969 -7.159 1.00 88.44 101 LYS A CA 1
ATOM 751 C C . LYS A 1 101 ? -3.061 4.227 -6.367 1.00 88.44 101 LYS A C 1
ATOM 753 O O . LYS A 1 101 ? -2.932 5.310 -5.821 1.00 88.44 101 LYS A O 1
ATOM 758 N N . ILE A 1 102 ? -2.113 3.286 -6.356 1.00 88.94 102 ILE A N 1
ATOM 759 C CA . ILE A 1 102 ? -0.778 3.501 -5.777 1.00 88.94 102 ILE A CA 1
ATOM 760 C C . ILE A 1 102 ? -0.092 4.667 -6.493 1.00 88.94 102 ILE A C 1
ATOM 762 O O . ILE A 1 102 ? 0.337 5.607 -5.837 1.00 88.94 102 ILE A O 1
ATOM 766 N N . ALA A 1 103 ? -0.059 4.654 -7.830 1.00 86.19 103 ALA A N 1
ATOM 767 C CA . ALA A 1 103 ? 0.519 5.751 -8.601 1.00 86.19 103 ALA A CA 1
ATOM 768 C C . ALA A 1 103 ? -0.159 7.098 -8.298 1.00 86.19 103 ALA A C 1
ATOM 770 O O . ALA A 1 103 ? 0.531 8.077 -8.042 1.00 86.19 103 ALA A O 1
ATOM 771 N N . ALA A 1 104 ? -1.494 7.134 -8.249 1.00 86.62 104 ALA A N 1
ATOM 772 C CA . ALA A 1 104 ? -2.242 8.347 -7.924 1.00 86.62 104 ALA A CA 1
ATOM 773 C C . ALA A 1 104 ? -1.966 8.852 -6.497 1.00 86.62 104 ALA A C 1
ATOM 775 O O . ALA A 1 104 ? -1.729 10.041 -6.306 1.00 86.62 104 ALA A O 1
ATOM 776 N N . LEU A 1 105 ? -1.959 7.956 -5.503 1.00 86.69 105 LEU A N 1
ATOM 777 C CA . LEU A 1 105 ? -1.679 8.304 -4.108 1.00 86.69 105 LEU A CA 1
ATOM 778 C C . LEU A 1 105 ? -0.263 8.845 -3.934 1.00 86.69 105 LEU A C 1
ATOM 780 O O . LEU A 1 105 ? -0.072 9.762 -3.150 1.00 86.69 105 LEU A O 1
ATOM 784 N N . LEU A 1 106 ? 0.701 8.325 -4.689 1.00 84.69 106 LEU A N 1
ATOM 785 C CA . LEU A 1 106 ? 2.094 8.768 -4.675 1.00 84.69 106 LEU A CA 1
ATOM 786 C C . LEU A 1 106 ? 2.376 9.943 -5.634 1.00 84.69 106 LEU A C 1
ATOM 788 O O . LEU A 1 106 ? 3.526 10.338 -5.785 1.00 84.69 106 LEU A O 1
ATOM 792 N N . GLY A 1 107 ? 1.357 10.498 -6.303 1.00 83.12 107 GLY A N 1
ATOM 793 C CA . GLY A 1 107 ? 1.519 11.628 -7.230 1.00 83.12 107 GLY A CA 1
ATOM 794 C C . GLY A 1 107 ? 2.319 11.303 -8.498 1.00 83.12 107 GLY A C 1
ATOM 795 O O . GLY A 1 107 ? 2.884 12.195 -9.126 1.00 83.12 107 GLY A O 1
ATOM 796 N N . LEU A 1 108 ? 2.393 10.030 -8.886 1.00 81.88 108 LEU A N 1
ATOM 797 C CA . LEU A 1 108 ? 3.182 9.577 -10.026 1.00 81.88 108 LEU A CA 1
ATOM 798 C C . LEU A 1 108 ? 2.461 9.868 -11.347 1.00 81.88 108 LEU A C 1
ATOM 800 O O . LEU A 1 108 ? 1.309 9.487 -11.546 1.00 81.88 108 LEU A O 1
ATOM 804 N N . GLY A 1 109 ? 3.180 10.454 -12.306 1.00 71.62 109 GLY A N 1
ATOM 805 C CA . GLY A 1 109 ? 2.671 10.729 -13.658 1.00 71.62 109 GLY A CA 1
ATOM 806 C C . GLY A 1 109 ? 2.635 9.506 -14.586 1.00 71.62 109 GLY A C 1
ATOM 807 O O . GLY A 1 109 ? 2.465 9.651 -15.795 1.00 71.62 109 GLY A O 1
ATOM 808 N N . GLY A 1 110 ? 2.853 8.300 -14.056 1.00 79.06 110 GLY A N 1
ATOM 809 C CA . GLY A 1 110 ? 3.054 7.075 -14.827 1.00 79.06 110 GLY A CA 1
ATOM 810 C C . GLY A 1 110 ? 2.870 5.809 -13.993 1.00 79.06 110 GLY A C 1
ATOM 811 O O . GLY A 1 110 ? 2.513 5.857 -12.818 1.00 79.06 110 GLY A O 1
ATOM 812 N N . THR A 1 111 ? 3.094 4.651 -14.610 1.00 82.25 111 THR A N 1
ATOM 813 C CA . THR A 1 111 ? 2.880 3.345 -13.970 1.00 82.25 111 THR A CA 1
ATOM 814 C C . THR A 1 111 ? 4.122 2.861 -13.229 1.00 82.25 111 THR A C 1
ATOM 816 O O . THR A 1 111 ? 5.246 3.069 -13.682 1.00 82.25 111 THR A O 1
ATOM 819 N N . ILE A 1 112 ? 3.927 2.136 -12.132 1.00 82.06 112 ILE A N 1
ATOM 820 C CA . ILE A 1 112 ? 5.006 1.396 -11.465 1.00 82.06 112 ILE A CA 1
ATOM 821 C C . ILE A 1 112 ? 5.321 0.141 -12.283 1.00 82.06 112 ILE A C 1
ATOM 823 O O . ILE A 1 112 ? 4.417 -0.472 -12.860 1.00 82.06 112 ILE A O 1
ATOM 827 N N . HIS A 1 113 ? 6.597 -0.234 -12.364 1.00 83.50 113 HIS A N 1
ATOM 828 C CA . HIS A 1 113 ? 7.002 -1.436 -13.083 1.00 83.50 113 HIS A CA 1
ATOM 829 C C . HIS A 1 113 ? 6.306 -2.686 -12.498 1.00 83.50 113 HIS A C 1
ATOM 831 O O . HIS A 1 113 ? 6.271 -2.835 -11.278 1.00 83.50 113 HIS A O 1
ATOM 837 N N . PRO A 1 114 ? 5.799 -3.631 -13.317 1.00 82.38 114 PRO A N 1
ATOM 838 C CA . PRO A 1 114 ? 5.051 -4.795 -12.817 1.00 82.38 114 PRO A CA 1
ATOM 839 C C . PRO A 1 114 ? 5.810 -5.670 -11.807 1.00 82.38 114 PRO A C 1
ATOM 841 O O . PRO A 1 114 ? 5.208 -6.207 -10.878 1.00 82.38 114 PRO A O 1
ATOM 844 N N . ILE A 1 115 ? 7.131 -5.801 -11.979 1.00 83.81 115 ILE A N 1
ATOM 845 C CA . ILE A 1 115 ? 8.003 -6.516 -11.028 1.00 83.81 115 ILE A CA 1
ATOM 846 C C . ILE A 1 115 ? 7.952 -5.838 -9.656 1.00 83.81 115 ILE A C 1
ATOM 848 O O . ILE A 1 115 ? 7.633 -6.489 -8.669 1.00 83.81 115 ILE A O 1
ATOM 852 N N . ASP A 1 116 ? 8.173 -4.527 -9.603 1.00 83.81 116 ASP A N 1
ATOM 853 C CA . ASP A 1 116 ? 8.204 -3.789 -8.338 1.00 83.81 116 ASP A CA 1
ATOM 854 C C . ASP A 1 116 ? 6.810 -3.718 -7.710 1.00 83.81 116 ASP A C 1
ATOM 856 O O . ASP A 1 116 ? 6.658 -3.849 -6.501 1.00 83.81 116 ASP A O 1
ATOM 860 N N . LEU A 1 117 ? 5.767 -3.631 -8.540 1.00 87.25 117 LEU A N 1
ATOM 861 C CA . LEU A 1 117 ? 4.381 -3.740 -8.095 1.00 87.25 117 LEU A CA 1
ATOM 862 C C . LEU A 1 117 ? 4.097 -5.090 -7.418 1.00 87.25 117 LEU A C 1
ATOM 864 O O . LEU A 1 117 ? 3.376 -5.141 -6.424 1.00 87.25 117 LEU A O 1
ATOM 868 N N . SER A 1 118 ? 4.690 -6.175 -7.922 1.00 88.12 118 SER A N 1
ATOM 869 C CA . SER A 1 118 ? 4.571 -7.503 -7.311 1.00 88.12 118 SER A CA 1
ATOM 870 C C . SER A 1 118 ? 5.272 -7.563 -5.954 1.00 88.12 118 SER A C 1
ATOM 872 O O . SER A 1 118 ? 4.725 -8.149 -5.022 1.00 88.12 118 SER A O 1
ATOM 874 N N . VAL A 1 119 ? 6.434 -6.915 -5.818 1.00 90.69 119 VAL A N 1
ATOM 875 C CA . VAL A 1 119 ? 7.143 -6.805 -4.533 1.00 90.69 119 VAL A CA 1
ATOM 876 C C . VAL A 1 119 ? 6.332 -5.973 -3.539 1.00 90.69 119 VAL A C 1
ATOM 878 O O . VAL A 1 119 ? 6.152 -6.405 -2.409 1.00 90.69 119 VAL A O 1
ATOM 881 N N . ILE A 1 120 ? 5.750 -4.848 -3.966 1.00 91.06 120 ILE A N 1
ATOM 882 C CA . ILE A 1 120 ? 4.865 -4.027 -3.124 1.00 91.06 120 ILE A CA 1
ATOM 883 C C . ILE A 1 120 ? 3.684 -4.860 -2.610 1.00 91.06 120 ILE A C 1
ATOM 885 O O . ILE A 1 120 ? 3.384 -4.829 -1.420 1.00 91.06 120 ILE A O 1
ATOM 889 N N . TYR A 1 121 ? 3.030 -5.644 -3.473 1.00 93.12 121 TYR A N 1
ATOM 890 C CA . TYR A 1 121 ? 1.938 -6.523 -3.046 1.00 93.12 121 TYR A CA 1
ATOM 891 C C . TYR A 1 121 ? 2.396 -7.623 -2.091 1.00 93.12 121 TYR A C 1
ATOM 893 O O . TYR A 1 121 ? 1.704 -7.890 -1.112 1.00 93.12 121 TYR A O 1
ATOM 901 N N . ALA A 1 122 ? 3.563 -8.222 -2.327 1.00 91.81 122 ALA A N 1
ATOM 902 C CA . ALA A 1 122 ? 4.132 -9.204 -1.412 1.00 91.81 122 ALA A CA 1
ATOM 903 C C . ALA A 1 122 ? 4.455 -8.586 -0.039 1.00 91.81 122 ALA A C 1
ATOM 905 O O . ALA A 1 122 ? 4.152 -9.191 0.987 1.00 91.81 122 ALA A O 1
ATOM 906 N N . THR A 1 123 ? 5.004 -7.370 0.001 1.00 92.38 123 THR A N 1
ATOM 907 C CA . THR A 1 123 ? 5.271 -6.645 1.250 1.00 92.38 123 THR A CA 1
ATOM 908 C C . THR A 1 123 ? 3.974 -6.308 1.978 1.00 92.38 123 THR A C 1
ATOM 910 O O . THR A 1 123 ? 3.862 -6.567 3.171 1.00 92.38 123 THR A O 1
ATOM 913 N N . MET A 1 124 ? 2.952 -5.818 1.273 1.00 93.62 124 MET A N 1
ATOM 914 C CA . MET A 1 124 ? 1.638 -5.552 1.870 1.00 93.62 124 MET A CA 1
ATOM 915 C C . MET A 1 124 ? 0.994 -6.829 2.434 1.00 93.62 124 MET A C 1
ATOM 917 O O . MET A 1 124 ? 0.414 -6.786 3.515 1.00 93.62 124 MET A O 1
ATOM 921 N N . ALA A 1 125 ? 1.160 -7.973 1.761 1.00 93.81 125 ALA A N 1
ATOM 922 C CA . ALA A 1 125 ? 0.710 -9.267 2.275 1.00 93.81 125 ALA A CA 1
ATOM 923 C C . ALA A 1 125 ? 1.431 -9.667 3.571 1.00 93.81 125 ALA A C 1
ATOM 925 O O . ALA A 1 125 ? 0.793 -10.111 4.522 1.00 93.81 125 ALA A O 1
ATOM 926 N N . ARG A 1 126 ? 2.752 -9.455 3.645 1.00 93.19 126 ARG A N 1
ATOM 927 C CA . ARG A 1 126 ? 3.542 -9.697 4.867 1.00 93.19 126 ARG A CA 1
ATOM 928 C C . ARG A 1 126 ? 3.130 -8.797 6.031 1.00 93.19 126 ARG A C 1
ATOM 930 O O . ARG A 1 126 ? 3.230 -9.215 7.175 1.00 93.19 126 ARG A O 1
ATOM 937 N N . LEU A 1 127 ? 2.633 -7.596 5.740 1.00 92.56 127 LEU A N 1
ATOM 938 C CA . LEU A 1 127 ? 2.063 -6.680 6.732 1.00 92.56 127 LEU A CA 1
ATOM 939 C C . LEU A 1 127 ? 0.646 -7.070 7.197 1.00 92.56 127 LEU A C 1
ATOM 941 O O . LEU A 1 127 ? 0.042 -6.344 7.988 1.00 92.56 127 LEU A O 1
ATOM 945 N N . GLY A 1 128 ? 0.110 -8.191 6.705 1.00 92.31 128 GLY A N 1
ATOM 946 C CA . GLY A 1 128 ? -1.200 -8.718 7.083 1.00 92.31 128 GLY A CA 1
ATOM 947 C C . GLY A 1 128 ? -2.362 -8.218 6.225 1.00 92.31 128 GLY A C 1
ATOM 948 O O . GLY A 1 128 ? -3.514 -8.505 6.543 1.00 92.31 128 GLY A O 1
ATOM 949 N N . PHE A 1 129 ? -2.101 -7.488 5.135 1.00 94.50 129 PHE A N 1
ATOM 950 C CA . PHE A 1 129 ? -3.159 -7.050 4.224 1.00 94.50 129 PHE A CA 1
ATOM 951 C C . PHE A 1 129 ? -3.485 -8.117 3.180 1.00 94.50 129 PHE A C 1
ATOM 953 O O . PHE A 1 129 ? -2.602 -8.751 2.606 1.00 94.50 129 PHE A O 1
ATOM 960 N N . GLU A 1 130 ? -4.766 -8.281 2.873 1.00 93.69 130 GLU A N 1
ATOM 961 C CA . GLU A 1 130 ? -5.202 -9.262 1.885 1.00 93.69 130 GLU A CA 1
ATOM 962 C C . GLU A 1 130 ? -4.920 -8.767 0.460 1.00 93.69 130 GLU A C 1
ATOM 964 O O . GLU A 1 130 ? -5.207 -7.617 0.116 1.00 93.69 130 GLU A O 1
ATOM 969 N N . VAL A 1 131 ? -4.376 -9.638 -0.391 1.00 94.00 131 VAL A N 1
ATOM 970 C CA . VAL A 1 131 ? -4.160 -9.355 -1.815 1.00 94.00 131 VAL A CA 1
ATOM 971 C C . VAL A 1 131 ? -5.147 -10.177 -2.625 1.00 94.00 131 VAL A C 1
ATOM 973 O O . VAL A 1 131 ? -5.082 -11.402 -2.629 1.00 94.00 131 VAL A O 1
ATOM 976 N N . VAL A 1 132 ? -6.031 -9.494 -3.343 1.00 93.75 132 VAL A N 1
ATOM 977 C CA . VAL A 1 132 ? -7.102 -10.112 -4.127 1.00 93.75 132 VAL A CA 1
ATOM 978 C C . VAL A 1 132 ? -6.915 -9.845 -5.615 1.00 93.75 132 VAL A C 1
ATOM 980 O O . VAL A 1 132 ? -6.356 -8.823 -6.032 1.00 93.75 132 VAL A O 1
ATOM 983 N N . GLU A 1 133 ? -7.407 -10.765 -6.436 1.00 91.12 133 GLU A N 1
ATOM 984 C CA . GLU A 1 133 ? -7.502 -10.557 -7.877 1.00 91.12 133 GLU A CA 1
ATOM 985 C C . GLU A 1 133 ? -8.769 -9.762 -8.204 1.00 91.12 133 GLU A C 1
ATOM 987 O O . GLU A 1 133 ? -9.870 -10.087 -7.768 1.00 91.12 133 GLU A O 1
ATOM 992 N N . VAL A 1 134 ? -8.608 -8.685 -8.971 1.00 85.44 134 VAL A N 1
ATOM 993 C CA . VAL A 1 134 ? -9.695 -7.799 -9.392 1.00 85.44 134 VAL A CA 1
ATOM 994 C C . VAL A 1 134 ? -9.662 -7.686 -10.912 1.00 85.44 134 VAL A C 1
ATOM 996 O O . VAL A 1 134 ? -8.868 -6.939 -11.493 1.00 85.44 134 VAL A O 1
ATOM 999 N N . GLY A 1 135 ? -10.537 -8.445 -11.575 1.00 82.81 135 GLY A N 1
ATOM 1000 C CA . GLY A 1 135 ? -10.634 -8.487 -13.034 1.00 82.81 135 GLY A CA 1
ATOM 1001 C C . GLY A 1 135 ? -9.352 -9.014 -13.684 1.00 82.81 135 GLY A C 1
ATOM 1002 O O . GLY A 1 135 ? -9.051 -10.195 -13.591 1.00 82.81 135 GLY A O 1
ATOM 1003 N N . ARG A 1 136 ? -8.601 -8.137 -14.367 1.00 78.50 136 ARG A N 1
ATOM 1004 C CA . ARG A 1 136 ? -7.322 -8.474 -15.034 1.00 78.50 136 ARG A CA 1
ATOM 1005 C C . ARG A 1 136 ? -6.078 -8.081 -14.221 1.00 78.50 136 ARG A C 1
ATOM 1007 O O . ARG A 1 136 ? -4.984 -8.033 -14.778 1.00 78.50 136 ARG A O 1
ATOM 1014 N N . GLY A 1 137 ? -6.230 -7.711 -12.950 1.00 84.25 137 GLY A N 1
ATOM 1015 C CA . GLY A 1 137 ? -5.128 -7.227 -12.118 1.00 84.25 137 GLY A CA 1
ATOM 1016 C C . GLY A 1 137 ? -5.252 -7.642 -10.659 1.00 84.25 137 GLY A C 1
ATOM 1017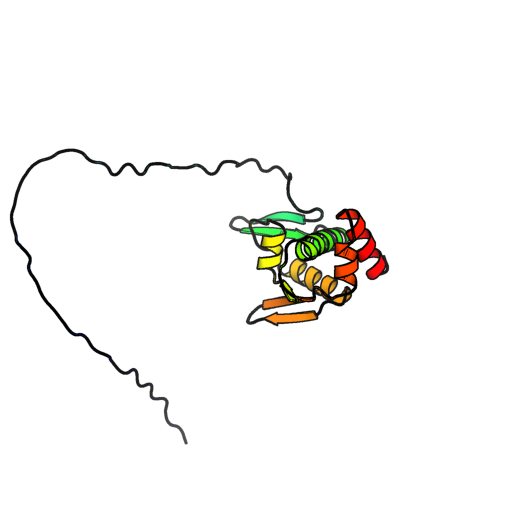 O O . GLY A 1 137 ? -6.162 -8.372 -10.285 1.00 84.25 137 GLY A O 1
ATOM 1018 N N . LYS A 1 138 ? -4.330 -7.151 -9.830 1.00 90.50 138 LYS A N 1
ATOM 1019 C CA . LYS A 1 138 ? -4.329 -7.374 -8.380 1.00 90.50 138 LYS A CA 1
ATOM 1020 C C . LYS A 1 138 ? -4.610 -6.075 -7.636 1.00 90.50 138 LYS A C 1
ATOM 1022 O O . LYS A 1 138 ? -4.302 -4.983 -8.126 1.00 90.50 138 LYS A O 1
ATOM 1027 N N . ALA A 1 139 ? -5.198 -6.199 -6.457 1.00 92.25 139 ALA A N 1
ATOM 1028 C CA . ALA A 1 139 ? -5.383 -5.101 -5.527 1.00 92.25 139 ALA A CA 1
ATOM 1029 C C . ALA A 1 139 ? -5.135 -5.583 -4.101 1.00 92.25 139 ALA A C 1
ATOM 1031 O O . ALA A 1 139 ? -5.432 -6.724 -3.760 1.00 92.25 139 ALA A O 1
ATOM 1032 N N . VAL A 1 140 ? -4.623 -4.688 -3.265 1.00 94.50 140 VAL A N 1
ATOM 1033 C CA . VAL A 1 140 ? -4.552 -4.906 -1.822 1.00 94.50 140 VAL A CA 1
ATOM 1034 C C . VAL A 1 140 ? -5.820 -4.363 -1.186 1.00 94.50 140 VAL A C 1
ATOM 1036 O O . VAL A 1 140 ? -6.244 -3.249 -1.503 1.00 94.50 140 VAL A O 1
ATOM 1039 N N . VAL A 1 141 ? -6.417 -5.137 -0.292 1.00 94.12 141 VAL A N 1
ATOM 1040 C CA . VAL A 1 141 ? -7.556 -4.734 0.523 1.00 94.12 141 VAL A CA 1
ATOM 1041 C C . VAL A 1 141 ? -7.025 -4.207 1.848 1.00 94.12 141 VAL A C 1
ATOM 1043 O O . VAL A 1 141 ? -6.537 -4.954 2.692 1.00 94.12 141 VAL A O 1
ATOM 1046 N N . VAL A 1 142 ? -7.112 -2.894 2.036 1.00 93.69 142 VAL A N 1
ATOM 1047 C CA . VAL A 1 142 ? -6.687 -2.233 3.269 1.00 93.69 142 VAL A CA 1
ATOM 1048 C C . VAL A 1 142 ? -7.920 -1.934 4.111 1.00 93.69 142 VAL A C 1
ATOM 1050 O O . VAL A 1 142 ? -8.699 -1.035 3.793 1.00 93.69 142 VAL A O 1
ATOM 1053 N N . SER A 1 143 ? -8.116 -2.697 5.186 1.00 92.62 143 SER A N 1
ATOM 1054 C CA . SER A 1 143 ? -9.133 -2.383 6.192 1.00 92.62 143 SER A CA 1
ATOM 1055 C C . SER A 1 143 ? -8.656 -1.229 7.069 1.00 92.62 143 SER A C 1
ATOM 1057 O O . SER A 1 143 ? -7.577 -1.287 7.655 1.00 92.62 143 SER A O 1
ATOM 1059 N N . MET A 1 144 ? -9.479 -0.194 7.218 1.00 92.31 144 MET A N 1
ATOM 1060 C CA . MET A 1 144 ? -9.170 0.954 8.078 1.00 92.31 144 MET A CA 1
ATOM 1061 C C . MET A 1 144 ? -9.254 0.613 9.573 1.00 92.31 144 MET A C 1
ATOM 1063 O O . MET A 1 144 ? -8.796 1.399 10.393 1.00 92.31 144 MET A O 1
ATOM 1067 N N . LYS A 1 145 ? -9.813 -0.557 9.917 1.00 91.81 145 LYS A N 1
ATOM 1068 C CA . LYS A 1 145 ? -9.817 -1.136 11.272 1.00 91.81 145 LYS A CA 1
ATOM 1069 C C . LYS A 1 145 ? -8.628 -2.076 11.517 1.00 91.81 145 LYS A C 1
ATOM 1071 O O . LYS A 1 145 ? -8.595 -2.785 12.515 1.00 91.81 145 LYS A O 1
ATOM 1076 N N . HIS A 1 146 ? -7.698 -2.179 10.566 1.00 91.94 146 HIS A N 1
ATOM 1077 C CA . HIS A 1 146 ? -6.538 -3.045 10.725 1.00 91.94 146 HIS A CA 1
ATOM 1078 C C . HIS A 1 146 ? -5.605 -2.470 11.810 1.00 91.94 146 HIS A C 1
ATOM 1080 O O . HIS A 1 146 ? -5.280 -1.281 11.731 1.00 91.94 146 HIS A O 1
ATOM 1086 N N . PRO A 1 147 ? -5.097 -3.276 12.767 1.00 92.31 147 PRO A N 1
ATOM 1087 C CA . PRO A 1 147 ? -4.269 -2.774 13.870 1.00 92.31 147 PRO A CA 1
ATOM 1088 C C . PRO A 1 147 ? -3.035 -1.988 13.411 1.00 92.31 147 PRO A C 1
ATOM 1090 O O . PRO A 1 147 ? -2.613 -1.031 14.058 1.00 92.31 147 PRO A O 1
ATOM 1093 N N . LEU A 1 148 ? -2.450 -2.367 12.269 1.00 93.19 148 LEU A N 1
ATOM 1094 C CA . LEU A 1 148 ? -1.328 -1.627 11.689 1.00 93.19 148 LEU A CA 1
ATOM 1095 C C . LEU A 1 148 ? -1.752 -0.232 11.199 1.00 93.19 148 LEU A C 1
ATOM 1097 O O . LEU A 1 148 ? -1.017 0.726 11.401 1.00 93.19 148 LEU A O 1
ATOM 1101 N N . ILE A 1 149 ? -2.942 -0.094 10.606 1.00 93.50 149 ILE A N 1
ATOM 1102 C CA . ILE A 1 149 ? -3.456 1.201 10.134 1.00 93.50 149 ILE A CA 1
ATOM 1103 C C . ILE A 1 149 ? -3.748 2.134 11.307 1.00 93.50 149 ILE A C 1
ATOM 1105 O O . ILE A 1 149 ? -3.455 3.322 11.218 1.00 93.50 149 ILE A O 1
ATOM 1109 N N . GLU A 1 150 ? -4.262 1.612 12.420 1.00 92.19 150 GLU A N 1
ATOM 1110 C CA . GLU A 1 150 ? -4.486 2.404 13.634 1.00 92.19 150 GLU A CA 1
ATOM 1111 C C . GLU A 1 150 ? -3.169 2.951 14.204 1.00 92.19 150 GLU A C 1
ATOM 1113 O O . GLU A 1 150 ? -3.074 4.143 14.503 1.00 92.19 150 GLU A O 1
ATOM 1118 N N . LYS A 1 151 ? -2.116 2.120 14.253 1.00 92.44 151 LYS A N 1
ATOM 1119 C CA . LYS A 1 151 ? -0.762 2.555 14.644 1.00 92.44 151 LYS A CA 1
ATOM 1120 C C . LYS A 1 151 ? -0.207 3.623 13.699 1.00 92.44 151 LYS A C 1
ATOM 1122 O O . LYS A 1 151 ? 0.326 4.629 14.155 1.00 92.44 151 LYS A O 1
ATOM 1127 N N . ILE A 1 152 ? -0.367 3.431 12.391 1.00 93.25 152 ILE A N 1
ATOM 1128 C CA . ILE A 1 152 ? 0.089 4.375 11.358 1.00 93.25 152 ILE A CA 1
ATOM 1129 C C . ILE A 1 152 ? -0.677 5.703 11.426 1.00 93.25 152 ILE A C 1
ATOM 1131 O O . ILE A 1 152 ? -0.097 6.769 11.227 1.00 93.25 152 ILE A O 1
ATOM 1135 N N . ARG A 1 153 ? -1.972 5.667 11.746 1.00 90.62 153 ARG A N 1
ATOM 1136 C CA . ARG A 1 153 ? -2.786 6.873 11.936 1.00 90.62 153 ARG A CA 1
ATOM 1137 C C . ARG A 1 153 ? -2.332 7.678 13.156 1.00 90.62 153 ARG A C 1
ATOM 1139 O O . ARG A 1 153 ? -2.396 8.903 13.118 1.00 90.62 153 ARG A O 1
ATOM 1146 N N . ALA A 1 154 ? -1.876 7.003 14.211 1.00 92.00 154 ALA A N 1
ATOM 1147 C CA . ALA A 1 154 ? -1.319 7.646 15.400 1.00 92.00 154 ALA A CA 1
ATOM 1148 C C . ALA A 1 154 ? 0.098 8.214 15.183 1.00 92.00 154 ALA A C 1
ATOM 1150 O O . ALA A 1 154 ? 0.525 9.092 15.933 1.00 92.00 154 ALA A O 1
ATOM 1151 N N . ALA A 1 155 ? 0.823 7.736 14.167 1.00 92.75 155 ALA A N 1
ATOM 1152 C CA . ALA A 1 155 ? 2.156 8.224 13.826 1.00 92.75 155 ALA A CA 1
ATOM 1153 C C . ALA A 1 155 ? 2.113 9.676 13.324 1.00 92.75 155 ALA A C 1
ATOM 1155 O O . ALA A 1 155 ? 1.203 10.062 12.581 1.00 92.75 155 ALA A O 1
ATOM 1156 N N . LYS A 1 156 ? 3.106 10.487 13.709 1.00 89.75 156 LYS A N 1
ATOM 1157 C CA . LYS A 1 156 ? 3.154 11.919 13.366 1.00 89.75 156 LYS A CA 1
ATOM 1158 C C . LYS A 1 156 ? 3.904 12.177 12.063 1.00 89.75 156 LYS A C 1
ATOM 1160 O O . LYS A 1 156 ? 3.569 13.133 11.366 1.00 89.75 156 LYS A O 1
ATOM 1165 N N . SER A 1 157 ? 4.868 11.323 11.728 1.00 91.06 157 SER A N 1
ATOM 1166 C CA . SER A 1 157 ? 5.712 11.438 10.537 1.00 91.06 157 SER A CA 1
ATOM 1167 C C . SER A 1 157 ? 5.707 10.155 9.694 1.00 91.06 157 SER A C 1
ATOM 1169 O O . SER A 1 157 ? 5.230 9.108 10.134 1.00 91.06 157 SER A O 1
ATOM 1171 N N . ILE A 1 158 ? 6.240 10.239 8.471 1.00 88.69 158 ILE A N 1
ATOM 1172 C CA . ILE A 1 158 ? 6.484 9.063 7.619 1.00 88.69 158 ILE A CA 1
ATOM 1173 C C . ILE A 1 158 ? 7.618 8.208 8.205 1.00 88.69 158 ILE A C 1
ATOM 1175 O O . ILE A 1 158 ? 7.524 6.985 8.177 1.00 88.69 158 ILE A O 1
ATOM 1179 N N . ASP A 1 159 ? 8.636 8.823 8.812 1.00 91.38 159 ASP A N 1
ATOM 1180 C CA . ASP A 1 159 ? 9.755 8.109 9.443 1.00 91.38 159 ASP A CA 1
ATOM 1181 C C . ASP A 1 159 ? 9.289 7.212 10.598 1.00 91.38 159 ASP A C 1
ATOM 1183 O O . ASP A 1 159 ? 9.720 6.063 10.721 1.00 91.38 159 ASP A O 1
ATOM 1187 N N . ASP A 1 160 ? 8.331 7.693 11.396 1.00 92.12 160 ASP A N 1
ATOM 1188 C CA . ASP A 1 160 ? 7.688 6.898 12.446 1.00 92.12 160 ASP A CA 1
ATOM 1189 C C . ASP A 1 160 ? 6.995 5.664 11.845 1.00 92.12 160 ASP A C 1
ATOM 1191 O O . ASP A 1 160 ? 7.061 4.562 12.393 1.00 92.12 160 ASP A O 1
ATOM 1195 N N . VAL A 1 161 ? 6.339 5.827 10.690 1.00 92.06 161 VAL A N 1
ATOM 1196 C CA . VAL A 1 161 ? 5.681 4.721 9.982 1.00 92.06 161 VAL A CA 1
ATOM 1197 C C . VAL A 1 161 ? 6.693 3.725 9.437 1.00 92.06 161 VAL A C 1
ATOM 1199 O O . VAL A 1 161 ? 6.466 2.522 9.564 1.00 92.06 161 VAL A O 1
ATOM 1202 N N . ILE A 1 162 ? 7.811 4.194 8.878 1.00 92.88 162 ILE A N 1
ATOM 1203 C CA . ILE A 1 162 ? 8.903 3.329 8.416 1.00 92.88 162 ILE A CA 1
ATOM 1204 C C . ILE A 1 162 ? 9.386 2.449 9.573 1.00 92.88 162 ILE A C 1
ATOM 1206 O O . ILE A 1 162 ? 9.491 1.234 9.412 1.00 92.88 162 ILE A O 1
ATOM 1210 N N . GLN A 1 163 ? 9.595 3.021 10.763 1.00 92.69 163 GLN A N 1
ATOM 1211 C CA . GLN A 1 163 ? 9.992 2.249 11.945 1.00 92.69 163 GLN A CA 1
ATOM 1212 C C . GLN A 1 163 ? 8.926 1.237 12.381 1.00 92.69 163 GLN A C 1
ATOM 1214 O O . GLN A 1 163 ? 9.255 0.100 12.724 1.00 92.69 163 GLN A O 1
ATOM 1219 N N . VAL A 1 164 ? 7.645 1.623 12.362 1.00 92.50 164 VAL A N 1
ATOM 1220 C CA . VAL A 1 164 ? 6.531 0.714 12.680 1.00 92.50 164 VAL A CA 1
ATOM 1221 C C . VAL A 1 164 ? 6.496 -0.467 11.708 1.00 92.50 164 VAL A C 1
ATOM 1223 O O . VAL A 1 164 ? 6.294 -1.602 12.140 1.00 92.50 164 VAL A O 1
ATOM 1226 N N . ILE A 1 165 ? 6.711 -0.214 10.416 1.00 92.31 165 ILE A N 1
ATOM 1227 C CA . ILE A 1 165 ? 6.720 -1.234 9.365 1.00 92.31 165 ILE A CA 1
ATOM 1228 C C . ILE A 1 165 ? 7.935 -2.152 9.498 1.00 92.31 165 ILE A C 1
ATOM 1230 O O . ILE A 1 165 ? 7.745 -3.365 9.513 1.00 92.31 165 ILE A O 1
ATOM 1234 N N . ARG A 1 166 ? 9.149 -1.611 9.664 1.00 91.75 166 ARG A N 1
ATOM 1235 C CA . ARG A 1 166 ? 10.375 -2.408 9.871 1.00 91.75 166 ARG A CA 1
ATOM 1236 C C . ARG A 1 166 ? 10.240 -3.351 11.062 1.00 91.75 166 ARG A C 1
ATOM 1238 O O . ARG A 1 166 ? 10.355 -4.563 10.905 1.00 91.75 166 ARG A O 1
ATOM 1245 N N . ARG A 1 167 ? 9.789 -2.824 12.206 1.00 91.19 167 ARG A N 1
ATOM 1246 C CA . ARG A 1 167 ? 9.524 -3.633 13.405 1.00 91.19 167 ARG A CA 1
ATOM 1247 C C . ARG A 1 167 ? 8.493 -4.736 13.156 1.00 91.19 167 ARG A C 1
ATOM 1249 O O . ARG A 1 167 ? 8.591 -5.805 13.748 1.00 91.19 167 ARG A O 1
ATOM 1256 N N . HIS A 1 168 ? 7.487 -4.481 12.320 1.00 89.19 168 HIS A N 1
ATOM 1257 C CA . HIS A 1 168 ? 6.478 -5.485 11.980 1.00 89.19 168 HIS A CA 1
ATOM 1258 C C . HIS A 1 168 ? 7.018 -6.571 11.042 1.00 89.19 168 HIS A C 1
ATOM 1260 O O . HIS A 1 168 ? 6.596 -7.719 11.135 1.00 89.19 168 HIS A O 1
ATOM 1266 N N . LEU A 1 169 ? 7.952 -6.215 10.160 1.00 87.19 169 LEU A N 1
ATOM 1267 C CA . LEU A 1 169 ? 8.623 -7.141 9.249 1.00 87.19 169 LEU A CA 1
ATOM 1268 C C . LEU A 1 169 ? 9.783 -7.906 9.910 1.00 87.19 169 LEU A C 1
ATOM 1270 O O . LEU A 1 169 ? 10.253 -8.881 9.330 1.00 87.19 169 LEU A O 1
ATOM 1274 N N . GLY A 1 170 ? 10.190 -7.516 11.121 1.00 84.56 170 GLY A N 1
ATOM 1275 C CA . GLY A 1 170 ? 11.296 -8.133 11.857 1.00 84.56 170 GLY A CA 1
ATOM 1276 C C . GLY A 1 170 ? 12.673 -7.584 11.478 1.00 84.56 170 GLY A C 1
ATOM 1277 O O . GLY A 1 170 ? 13.661 -8.294 11.651 1.00 84.56 170 GLY A O 1
ATOM 1278 N N . GLU A 1 171 ? 12.721 -6.352 10.962 1.00 67.06 171 GLU A N 1
ATOM 1279 C CA . GLU A 1 171 ? 13.940 -5.609 10.608 1.00 67.06 171 GLU A CA 1
ATOM 1280 C C . GLU A 1 171 ? 14.298 -4.526 11.629 1.00 67.06 171 GLU A C 1
ATOM 1282 O O . GLU A 1 171 ? 13.367 -3.917 12.217 1.00 67.06 171 GLU A O 1
#

Foldseek 3Di:
DDDDDDDDDDDDDDDDDDDDDDDDDDDDDDDDDPPPPDPPPPPDPDPDPPQFQPQWDWDDDPPFIEIDGNDPLSLLSLLLQQLLLCLPPPDDFKDKAFQVNSCVSRVHPGTYDVVSSVVNLVLLVLLVWDWDDDDPGIITIDGNPPPLSVLSNVDPDSVSSSVSSCVSNVD

pLDDT: mean 70.74, std 22.84, range [31.34, 94.5]